Protein AF-A0A940DJ28-F1 (afdb_monomer)

Mean predicted aligned error: 4.19 Å

Radius of gyration: 12.28 Å; Cα contacts (8 Å, |Δi|>4): 32; chains: 1; bounding box: 28×29×25 Å

Foldseek 3Di:
DDPDPDPVVVVVVQLVVVCVVCVVVVNNVVCVLVSQCVSDPDWDDDPDPGSVVSSD

Sequence (56 aa):
MNRFDTKVQYLKYRVLREVARLAWKDKLYDKMLDIPAMIVPGKTPTMRCCVYKERA

Secondary structure (DSSP, 8-state):
--S-SSHHHHHHHHHHHHHHHHHTTT-HHHHGGGHHHHHS-SS--SSSSSHHHHH-

pLDDT: mean 89.05, std 6.64, range [57.59, 96.38]

Organism: NCBI:txid2840953

Solvent-accessible surface area (backbone atoms only — not comparable to full-atom values): 3540 Å² total; 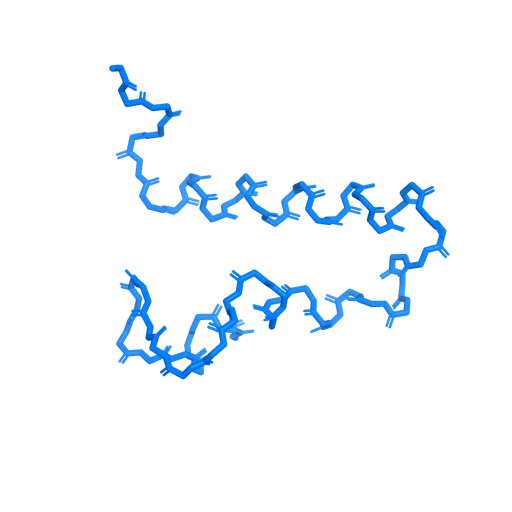per-residue (Å²): 132,82,93,55,97,42,75,64,56,50,48,52,51,54,51,54,52,52,51,52,55,27,48,77,64,77,39,35,84,86,39,56,85,49,46,40,53,68,75,54,63,83,81,72,51,90,84,54,99,36,46,67,71,67,51,105

Structure (mmCIF, N/CA/C/O backbone):
data_AF-A0A940DJ28-F1
#
_entry.id   AF-A0A940DJ28-F1
#
loop_
_atom_site.group_PDB
_atom_site.id
_atom_site.type_symbol
_atom_site.label_atom_id
_atom_site.label_alt_id
_atom_site.label_comp_id
_atom_site.label_asym_id
_atom_site.label_entity_id
_atom_site.label_seq_id
_atom_si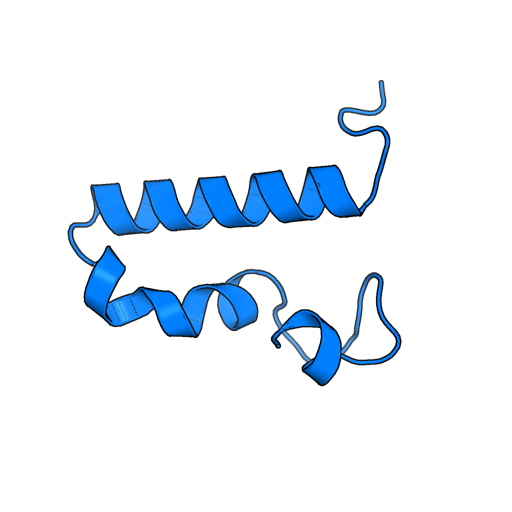te.pdbx_PDB_ins_code
_atom_site.Cartn_x
_atom_site.Cartn_y
_atom_site.Cartn_z
_atom_site.occupancy
_atom_site.B_iso_or_equiv
_atom_site.auth_seq_id
_atom_site.auth_comp_id
_atom_site.auth_asym_id
_atom_site.auth_atom_id
_atom_site.pdbx_PDB_model_num
ATOM 1 N N . MET A 1 1 ? 12.289 16.513 -12.752 1.00 57.59 1 MET A N 1
ATOM 2 C CA . MET A 1 1 ? 12.651 16.277 -11.338 1.00 57.59 1 MET A CA 1
ATOM 3 C C . MET A 1 1 ? 12.158 14.893 -10.941 1.00 57.59 1 MET A C 1
ATOM 5 O O . MET A 1 1 ? 10.948 14.681 -10.931 1.00 57.59 1 MET A O 1
ATOM 9 N N . ASN A 1 2 ? 13.058 13.937 -10.700 1.00 71.81 2 ASN A N 1
ATOM 10 C CA . ASN A 1 2 ? 12.659 12.621 -10.193 1.00 71.81 2 ASN A CA 1
ATOM 11 C C . ASN A 1 2 ? 12.170 12.784 -8.752 1.00 71.81 2 ASN A C 1
ATOM 13 O O . ASN A 1 2 ? 12.891 13.313 -7.916 1.00 71.81 2 ASN A O 1
ATOM 17 N N . ARG A 1 3 ? 10.922 12.383 -8.477 1.00 82.50 3 ARG A N 1
ATOM 18 C CA . ARG A 1 3 ? 10.330 12.463 -7.126 1.00 82.50 3 ARG A CA 1
ATOM 19 C C . ARG A 1 3 ? 10.805 11.341 -6.196 1.00 82.50 3 ARG A C 1
ATOM 21 O O . ARG A 1 3 ? 10.584 11.427 -4.996 1.00 82.50 3 ARG A O 1
ATOM 28 N N . PHE A 1 4 ? 11.402 10.292 -6.759 1.00 89.06 4 PHE A N 1
ATOM 29 C CA . PHE A 1 4 ? 11.911 9.125 -6.047 1.00 89.06 4 PHE A CA 1
ATOM 30 C C . PHE A 1 4 ? 13.229 8.690 -6.689 1.00 89.06 4 PHE A C 1
ATOM 32 O O . PHE A 1 4 ? 13.313 8.614 -7.916 1.00 89.06 4 PHE A O 1
ATOM 39 N N . ASP A 1 5 ? 14.218 8.371 -5.861 1.00 89.25 5 ASP A N 1
ATOM 40 C CA . ASP A 1 5 ? 15.535 7.882 -6.276 1.00 89.25 5 ASP A CA 1
ATOM 41 C C . ASP A 1 5 ? 15.481 6.403 -6.656 1.00 89.25 5 ASP A C 1
ATOM 43 O O . ASP A 1 5 ? 16.217 5.938 -7.523 1.00 89.25 5 ASP A O 1
ATOM 47 N N . THR A 1 6 ? 14.590 5.641 -6.010 1.00 90.81 6 THR A N 1
ATOM 48 C CA . THR A 1 6 ? 14.457 4.203 -6.252 1.00 90.81 6 THR A CA 1
ATOM 49 C C . THR A 1 6 ? 13.012 3.761 -6.438 1.00 90.81 6 THR A C 1
ATOM 51 O O . THR A 1 6 ? 12.059 4.302 -5.871 1.00 90.81 6 THR A O 1
ATOM 54 N N . LYS A 1 7 ? 12.859 2.668 -7.186 1.00 87.06 7 LYS A N 1
ATOM 55 C CA . LYS A 1 7 ? 11.597 1.936 -7.341 1.00 87.06 7 LYS A CA 1
ATOM 56 C C . LYS A 1 7 ? 11.014 1.466 -5.994 1.00 87.06 7 LYS A C 1
ATOM 58 O O . LYS A 1 7 ? 9.798 1.441 -5.820 1.00 87.06 7 LYS A O 1
ATOM 63 N N . VAL A 1 8 ? 11.871 1.168 -5.012 1.00 88.81 8 VAL A N 1
ATOM 64 C CA . VAL A 1 8 ? 11.460 0.779 -3.651 1.00 88.81 8 VAL A CA 1
ATOM 65 C C . VAL A 1 8 ? 10.843 1.956 -2.892 1.00 88.81 8 VAL A C 1
ATOM 67 O O . VAL A 1 8 ? 9.814 1.783 -2.242 1.00 88.81 8 VAL A O 1
ATOM 70 N N . GLN A 1 9 ? 11.410 3.163 -3.007 1.00 91.94 9 GLN A N 1
ATOM 71 C CA . GLN A 1 9 ? 10.820 4.365 -2.404 1.00 91.94 9 GLN A CA 1
ATOM 72 C C . GLN A 1 9 ? 9.432 4.659 -2.992 1.00 91.94 9 GLN A C 1
ATOM 74 O O . GLN A 1 9 ? 8.494 4.939 -2.244 1.00 91.94 9 GLN A O 1
ATOM 79 N N . TYR A 1 10 ? 9.279 4.523 -4.314 1.00 90.69 10 TYR A N 1
ATOM 80 C CA . TYR A 1 10 ? 7.979 4.663 -4.969 1.00 90.69 10 TYR A CA 1
ATOM 81 C C . TYR A 1 10 ? 6.961 3.637 -4.447 1.00 90.69 10 TYR A C 1
ATOM 83 O O . TYR A 1 10 ? 5.823 3.995 -4.138 1.00 90.69 10 TYR A O 1
ATOM 91 N N . LEU A 1 11 ? 7.370 2.374 -4.277 1.00 90.56 11 LEU A N 1
ATOM 92 C CA . LEU A 1 11 ? 6.512 1.337 -3.702 1.00 90.56 11 LEU A CA 1
ATOM 93 C C . LEU A 1 11 ? 6.095 1.673 -2.266 1.00 90.56 11 LEU A C 1
ATOM 95 O O . LEU A 1 11 ? 4.905 1.627 -1.960 1.00 90.56 11 LEU A O 1
ATOM 99 N N . LYS A 1 12 ? 7.046 2.070 -1.411 1.00 91.75 12 LYS A N 1
ATOM 100 C CA . LYS A 1 12 ? 6.780 2.469 -0.020 1.00 91.75 12 LYS A CA 1
ATOM 101 C C . LYS A 1 12 ? 5.766 3.609 0.044 1.00 91.75 12 LYS A C 1
ATOM 103 O O . LYS A 1 12 ? 4.828 3.550 0.833 1.00 91.75 12 LYS A O 1
ATOM 108 N N . TYR A 1 13 ? 5.915 4.611 -0.820 1.00 94.50 13 TYR A N 1
ATOM 109 C CA . TYR A 1 13 ? 4.957 5.705 -0.930 1.00 94.50 13 TYR A CA 1
ATOM 110 C C . TYR A 1 13 ? 3.549 5.210 -1.295 1.00 94.50 13 TYR A C 1
ATOM 112 O O . TYR A 1 13 ? 2.581 5.603 -0.646 1.00 94.50 13 TYR A O 1
ATOM 120 N N . ARG A 1 14 ? 3.416 4.321 -2.291 1.00 93.25 14 ARG A N 1
ATOM 121 C CA . ARG A 1 14 ? 2.103 3.775 -2.681 1.00 93.25 14 ARG A CA 1
ATOM 122 C C . ARG A 1 14 ? 1.447 2.969 -1.561 1.00 93.25 14 ARG A C 1
ATOM 124 O O . ARG A 1 14 ? 0.246 3.118 -1.355 1.00 93.25 14 ARG A O 1
ATOM 131 N N . VAL A 1 15 ? 2.229 2.179 -0.822 1.00 93.94 15 VAL A N 1
ATOM 132 C CA . VAL A 1 15 ? 1.745 1.427 0.348 1.00 93.94 15 VAL A CA 1
ATOM 133 C C . VAL A 1 15 ? 1.222 2.377 1.417 1.00 93.94 15 VAL A C 1
ATOM 135 O O . VAL A 1 15 ? 0.063 2.272 1.806 1.00 93.94 15 VAL A O 1
ATOM 138 N N . LEU A 1 16 ? 2.033 3.349 1.843 1.00 95.38 16 LEU A N 1
ATOM 139 C CA . LEU A 1 16 ? 1.634 4.305 2.881 1.00 95.38 16 LEU A CA 1
ATOM 140 C C . LEU A 1 16 ? 0.407 5.126 2.468 1.00 95.38 16 LEU A C 1
ATOM 142 O O . LEU A 1 16 ? -0.467 5.384 3.293 1.00 95.38 16 LEU A O 1
ATOM 146 N N . ARG A 1 17 ? 0.307 5.493 1.186 1.00 95.38 17 ARG A N 1
ATOM 147 C CA . ARG A 1 17 ? -0.843 6.222 0.648 1.00 95.38 17 ARG A CA 1
ATOM 148 C C . ARG A 1 17 ? -2.137 5.411 0.730 1.00 95.38 17 ARG A C 1
ATOM 150 O O . ARG A 1 17 ? -3.147 5.961 1.159 1.00 95.38 17 ARG A O 1
ATOM 157 N N . GLU A 1 18 ? -2.133 4.140 0.327 1.00 95.44 18 GLU A N 1
ATOM 158 C CA . GLU A 1 18 ? -3.347 3.312 0.407 1.00 95.44 18 GLU A CA 1
ATOM 159 C C . GLU A 1 18 ? -3.703 2.938 1.846 1.00 95.44 18 GLU A C 1
ATOM 161 O O . GLU A 1 18 ? -4.881 2.973 2.193 1.00 95.44 18 GLU A O 1
ATOM 166 N N . VAL A 1 19 ? -2.714 2.685 2.710 1.00 95.44 19 VAL A N 1
ATOM 167 C CA . VAL A 1 19 ? -2.950 2.493 4.151 1.00 95.44 19 VAL A CA 1
ATOM 168 C C . VAL A 1 19 ? -3.651 3.715 4.740 1.00 95.44 19 VAL A C 1
ATOM 170 O O . VAL A 1 19 ? -4.704 3.569 5.354 1.00 95.44 19 VAL A O 1
ATOM 173 N N . ALA A 1 20 ? -3.132 4.922 4.495 1.00 96.38 20 ALA A N 1
ATOM 174 C CA . ALA A 1 20 ? -3.755 6.155 4.972 1.00 96.38 20 ALA A CA 1
ATOM 175 C C . ALA A 1 20 ? -5.176 6.336 4.412 1.00 96.38 20 ALA A C 1
ATOM 177 O O . ALA A 1 20 ? -6.084 6.730 5.138 1.00 96.38 20 ALA A O 1
ATOM 178 N N . ARG A 1 21 ? -5.398 5.997 3.135 1.00 95.69 21 ARG A N 1
ATOM 179 C CA . ARG A 1 21 ? -6.716 6.097 2.491 1.00 95.69 21 ARG A CA 1
ATOM 180 C C . ARG A 1 21 ? -7.738 5.118 3.068 1.00 95.69 21 ARG A C 1
ATOM 182 O O . ARG A 1 21 ? -8.914 5.462 3.146 1.00 95.69 21 ARG A O 1
ATOM 189 N N . LEU A 1 22 ? -7.318 3.905 3.423 1.00 95.75 22 LEU A N 1
ATOM 190 C CA . LEU A 1 22 ? -8.181 2.896 4.042 1.00 95.75 22 LEU A CA 1
ATOM 191 C C . LEU A 1 22 ? -8.425 3.186 5.523 1.00 95.75 22 LEU A C 1
ATOM 193 O O . LEU A 1 22 ? -9.551 3.012 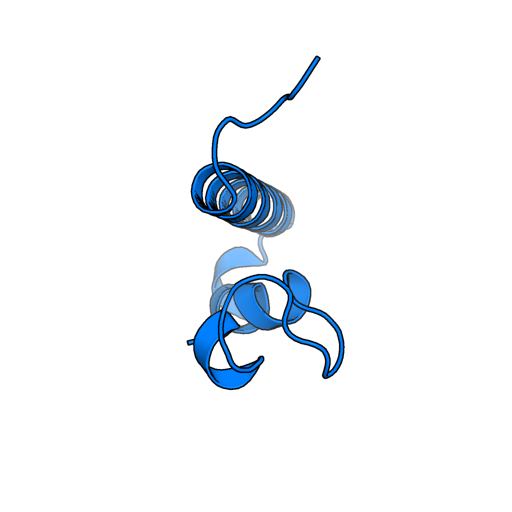5.981 1.00 95.75 22 LEU A O 1
ATOM 197 N N . ALA A 1 23 ? -7.407 3.674 6.235 1.00 95.50 23 ALA A N 1
ATOM 198 C CA . ALA A 1 23 ? -7.532 4.144 7.611 1.00 95.50 23 ALA A CA 1
ATOM 199 C C . ALA A 1 23 ? -8.532 5.302 7.707 1.00 95.50 23 ALA A C 1
ATOM 201 O O . ALA A 1 23 ? -9.439 5.249 8.520 1.00 95.50 23 ALA A O 1
ATOM 202 N N . TRP A 1 24 ? -8.451 6.281 6.798 1.00 96.38 24 TRP A N 1
ATOM 203 C CA . TRP A 1 24 ? -9.412 7.390 6.726 1.00 96.38 24 TRP A CA 1
ATOM 204 C C . TRP A 1 24 ? -10.856 6.941 6.454 1.00 96.38 24 TRP A C 1
ATOM 206 O O . TRP A 1 24 ? -11.805 7.668 6.723 1.00 96.38 24 TRP A O 1
ATOM 216 N N . LYS A 1 25 ? -11.036 5.757 5.864 1.00 95.88 25 LYS A N 1
ATOM 217 C CA . LYS A 1 25 ? -12.350 5.177 5.559 1.00 95.88 25 LYS A CA 1
ATOM 218 C C . LYS A 1 25 ? -12.825 4.185 6.621 1.00 95.88 25 LYS A C 1
ATOM 220 O O . LYS A 1 25 ? -13.799 3.489 6.346 1.00 95.88 25 LYS A O 1
ATOM 225 N N . ASP A 1 26 ? -12.107 4.053 7.738 1.00 94.75 26 ASP A N 1
ATOM 226 C CA . ASP A 1 26 ? -12.342 3.053 8.788 1.00 94.75 26 ASP A CA 1
ATOM 227 C C . ASP A 1 26 ? -12.434 1.605 8.263 1.00 94.75 26 ASP A C 1
ATOM 229 O O . ASP A 1 26 ? -13.118 0.758 8.827 1.00 94.75 26 ASP A O 1
ATOM 233 N N . LYS A 1 27 ? -11.733 1.296 7.160 1.00 94.62 27 LYS A N 1
ATOM 234 C CA . LYS A 1 27 ? -11.739 -0.024 6.483 1.00 94.62 27 LYS A CA 1
ATOM 235 C C . LYS A 1 27 ? -10.358 -0.667 6.408 1.00 94.62 27 LYS A C 1
ATOM 237 O O . LYS A 1 27 ? -10.126 -1.558 5.592 1.00 94.62 27 LYS A O 1
ATOM 242 N N . LEU A 1 28 ? -9.405 -0.182 7.205 1.00 92.31 28 LEU A N 1
ATOM 243 C CA . LEU A 1 28 ? -8.021 -0.646 7.145 1.00 92.31 28 LEU A CA 1
ATOM 244 C C . LEU A 1 28 ? -7.912 -2.140 7.450 1.00 92.31 28 LEU A C 1
ATOM 246 O O . LEU A 1 28 ? -7.333 -2.869 6.652 1.00 92.31 28 LEU A O 1
ATOM 250 N N . TYR A 1 29 ? -8.492 -2.590 8.561 1.00 92.88 29 TYR A N 1
ATOM 251 C CA . TYR A 1 29 ? -8.390 -3.983 8.997 1.00 92.88 29 TYR A CA 1
ATOM 252 C C . TYR A 1 29 ? -9.066 -4.957 8.023 1.00 92.88 29 TYR A C 1
ATOM 254 O O . TYR A 1 29 ? -8.503 -6.009 7.735 1.00 92.88 29 TYR A O 1
ATOM 262 N N . ASP A 1 30 ? -10.190 -4.565 7.421 1.00 92.38 30 ASP A N 1
ATOM 263 C CA . ASP A 1 30 ? -10.909 -5.395 6.444 1.00 92.38 30 ASP A CA 1
ATOM 264 C C . ASP A 1 30 ? -10.155 -5.555 5.120 1.00 92.38 30 ASP A C 1
ATOM 266 O O . ASP A 1 30 ? -10.331 -6.539 4.401 1.00 92.38 30 ASP A O 1
ATOM 270 N N . LYS A 1 31 ? -9.359 -4.546 4.747 1.00 91.44 31 LYS A N 1
ATOM 271 C CA . LYS A 1 31 ? -8.761 -4.420 3.411 1.00 91.44 31 LYS A CA 1
ATOM 272 C C . LYS A 1 31 ? -7.242 -4.454 3.395 1.00 91.44 31 LYS A C 1
ATOM 274 O O . LYS A 1 31 ? -6.657 -4.329 2.322 1.00 91.44 31 LYS A O 1
ATOM 279 N N . MET A 1 32 ? -6.596 -4.675 4.538 1.00 88.62 32 MET A N 1
ATOM 280 C CA . MET A 1 32 ? -5.137 -4.679 4.657 1.00 88.62 32 MET A CA 1
ATOM 281 C C . MET A 1 32 ? -4.477 -5.699 3.718 1.00 88.62 32 MET A C 1
ATOM 283 O O . MET A 1 32 ? -3.491 -5.378 3.056 1.00 88.62 32 MET A O 1
ATOM 287 N N . LEU A 1 33 ? -5.051 -6.901 3.610 1.00 90.00 33 LEU A N 1
ATOM 288 C CA . LEU A 1 33 ? -4.538 -7.973 2.747 1.00 90.00 33 LEU A CA 1
ATOM 289 C C . LEU A 1 33 ? -4.756 -7.702 1.250 1.00 90.00 33 LEU A C 1
ATOM 291 O O . LEU A 1 33 ? -4.030 -8.236 0.417 1.00 90.00 33 LEU A O 1
ATOM 295 N N . ASP A 1 34 ? -5.706 -6.831 0.904 1.00 91.56 34 ASP A N 1
ATOM 296 C CA . ASP A 1 34 ? -5.995 -6.458 -0.482 1.00 91.56 34 ASP A CA 1
ATOM 297 C C . ASP A 1 34 ? -5.038 -5.362 -0.993 1.00 91.56 34 ASP A C 1
ATOM 299 O O . ASP A 1 34 ? -4.943 -5.130 -2.202 1.00 91.56 34 ASP A O 1
ATOM 303 N N . ILE A 1 35 ? -4.303 -4.681 -0.100 1.00 91.38 35 ILE A N 1
ATOM 304 C CA . ILE A 1 35 ? -3.418 -3.553 -0.441 1.00 91.38 35 ILE A CA 1
ATOM 305 C C . ILE A 1 35 ? -2.400 -3.914 -1.540 1.00 91.38 35 ILE A C 1
ATOM 307 O O . ILE A 1 35 ? -2.298 -3.152 -2.509 1.00 91.38 35 ILE A O 1
ATOM 311 N N . PRO A 1 36 ? -1.674 -5.052 -1.490 1.00 90.44 36 PRO A N 1
ATOM 312 C CA . PRO A 1 36 ? -0.718 -5.400 -2.543 1.00 90.44 36 PRO A CA 1
ATOM 313 C C . PRO A 1 36 ? -1.385 -5.591 -3.914 1.00 90.44 36 PRO A C 1
ATOM 315 O O . PRO A 1 36 ? -0.830 -5.189 -4.941 1.00 90.44 36 PRO A O 1
ATOM 318 N N . ALA A 1 37 ? -2.603 -6.141 -3.945 1.00 90.31 37 ALA A N 1
ATOM 319 C CA . ALA A 1 37 ? -3.377 -6.315 -5.171 1.00 90.31 37 ALA A CA 1
ATOM 320 C C . ALA A 1 37 ? -3.908 -4.981 -5.725 1.00 90.31 37 ALA A C 1
ATOM 322 O O . ALA A 1 37 ? -3.926 -4.793 -6.942 1.00 90.31 37 ALA A O 1
ATOM 323 N N . MET A 1 38 ? -4.281 -4.035 -4.855 1.00 90.75 38 MET A N 1
ATOM 324 C CA . MET A 1 38 ? -4.669 -2.676 -5.260 1.00 90.75 38 MET A CA 1
ATOM 325 C C . MET A 1 38 ? -3.489 -1.884 -5.838 1.00 90.75 38 MET A C 1
ATOM 327 O O . MET A 1 38 ? -3.644 -1.135 -6.800 1.00 90.75 38 MET A O 1
ATOM 331 N N . ILE A 1 39 ? -2.300 -2.055 -5.260 1.00 90.56 39 ILE A N 1
ATOM 332 C CA . ILE A 1 39 ? -1.072 -1.368 -5.671 1.00 90.56 39 ILE A CA 1
ATOM 333 C C . ILE A 1 39 ? -0.549 -1.923 -7.001 1.00 90.56 39 ILE A C 1
ATOM 335 O O . ILE A 1 39 ? -0.096 -1.158 -7.855 1.00 90.56 39 ILE A O 1
ATOM 339 N N . VAL A 1 40 ? -0.619 -3.235 -7.215 1.00 89.00 40 VAL A N 1
ATOM 340 C CA . VAL A 1 40 ? -0.187 -3.881 -8.463 1.00 89.00 40 VAL A CA 1
ATOM 341 C C . VAL A 1 40 ? -1.404 -4.475 -9.175 1.00 89.00 40 VAL A C 1
ATOM 343 O O . 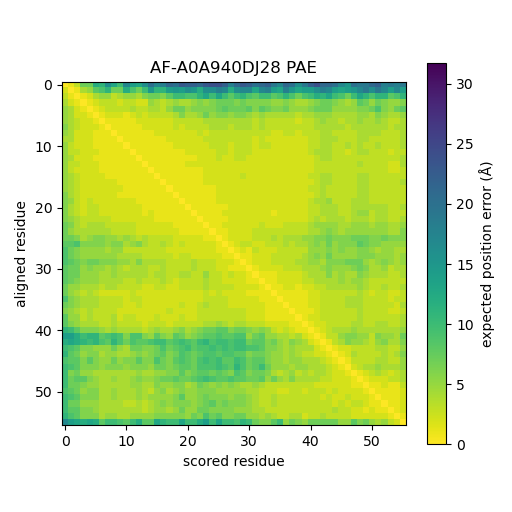VAL A 1 40 ? -1.651 -5.680 -9.051 1.00 89.00 40 VAL A O 1
ATOM 346 N N . PRO A 1 41 ? -2.187 -3.667 -9.918 1.00 85.44 41 PRO A N 1
ATOM 347 C CA . PRO A 1 41 ? -3.309 -4.180 -10.692 1.00 85.44 41 PRO A CA 1
ATOM 348 C C . PRO A 1 41 ? -2.821 -4.979 -11.911 1.00 85.44 41 PRO A C 1
ATOM 350 O O . PRO A 1 41 ? -1.797 -4.669 -12.514 1.00 85.44 41 PRO A O 1
ATOM 353 N N . GLY A 1 42 ? -3.582 -6.003 -12.306 1.00 86.00 42 GLY A N 1
ATOM 354 C CA . GLY A 1 42 ? -3.332 -6.762 -13.539 1.00 86.00 42 GLY A CA 1
ATOM 355 C C . GLY A 1 42 ? -2.351 -7.933 -13.401 1.00 86.00 42 GLY A C 1
ATOM 356 O O . GLY A 1 42 ? -2.162 -8.483 -12.317 1.00 86.00 42 GLY A O 1
ATOM 357 N N . LYS A 1 43 ? -1.786 -8.383 -14.528 1.00 82.88 43 LYS A N 1
ATOM 358 C CA . LYS A 1 43 ? -0.897 -9.565 -14.604 1.00 82.88 43 LYS A CA 1
ATOM 359 C C . LYS A 1 43 ? 0.553 -9.223 -14.968 1.00 82.88 43 LYS A C 1
ATOM 361 O O . LYS A 1 43 ? 1.404 -10.107 -14.934 1.00 82.88 43 LYS A O 1
ATOM 366 N N . THR A 1 44 ? 0.837 -7.961 -15.284 1.00 85.00 44 THR A N 1
ATOM 367 C CA . THR A 1 44 ? 2.165 -7.511 -15.713 1.00 85.00 44 THR A CA 1
ATOM 368 C C . THR A 1 44 ? 2.968 -7.013 -14.509 1.00 85.00 44 THR A C 1
ATOM 370 O O . THR A 1 44 ? 2.508 -6.095 -13.829 1.00 85.00 44 THR A O 1
ATOM 373 N N . PRO A 1 45 ? 4.147 -7.589 -14.219 1.00 84.25 45 PRO A N 1
ATOM 374 C CA . PRO A 1 45 ? 5.012 -7.107 -13.146 1.00 84.25 45 PRO A CA 1
ATOM 375 C C . PRO A 1 45 ? 5.720 -5.798 -13.532 1.00 84.25 45 PRO A C 1
ATOM 377 O O . PRO A 1 45 ? 5.971 -5.541 -14.708 1.00 84.25 45 PRO A O 1
ATOM 380 N N . THR A 1 46 ? 6.069 -4.973 -12.543 1.00 82.50 46 THR A N 1
ATOM 381 C CA . THR A 1 46 ? 6.645 -3.626 -12.764 1.00 82.50 46 THR A CA 1
ATOM 382 C 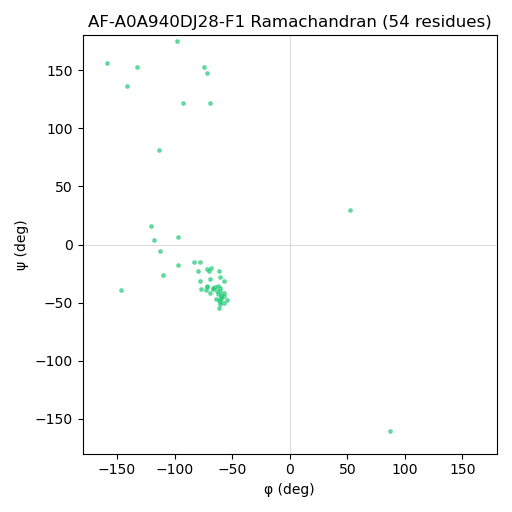C . THR A 1 46 ? 8.130 -3.499 -12.388 1.00 82.50 46 THR A C 1
ATOM 384 O O . THR A 1 46 ? 8.861 -2.638 -12.896 1.00 82.50 46 T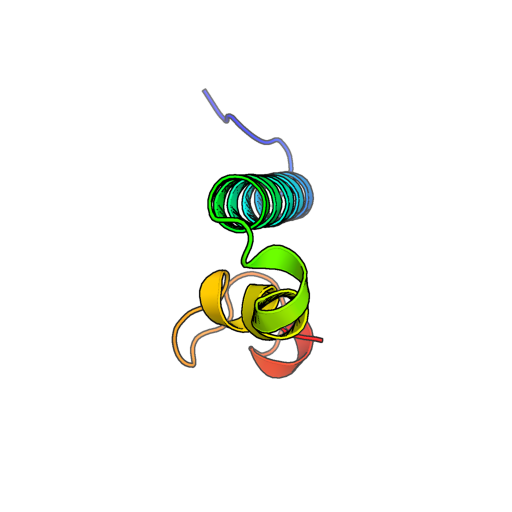HR A O 1
ATOM 387 N N . MET A 1 47 ? 8.595 -4.331 -11.463 1.00 82.81 47 MET A N 1
ATOM 388 C CA . MET A 1 47 ? 9.885 -4.224 -10.780 1.00 82.81 47 MET A CA 1
ATOM 389 C C . MET A 1 47 ? 10.497 -5.593 -10.448 1.00 82.81 47 MET A C 1
ATOM 391 O O . MET A 1 47 ? 11.711 -5.734 -10.560 1.00 82.81 47 MET A O 1
ATOM 395 N N . ARG A 1 4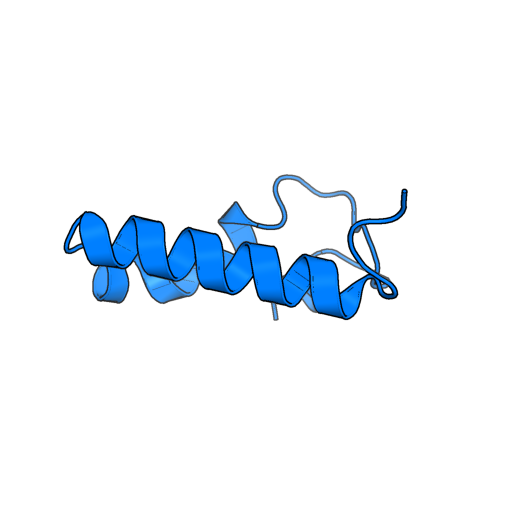8 ? 9.700 -6.585 -10.024 1.00 85.19 48 ARG A N 1
ATOM 396 C CA . ARG A 1 48 ? 10.152 -7.968 -9.761 1.00 85.19 48 ARG A CA 1
ATOM 397 C C . ARG A 1 48 ? 9.854 -8.879 -10.959 1.00 85.19 48 ARG A C 1
ATOM 399 O O . ARG A 1 48 ? 9.214 -8.473 -11.919 1.00 85.19 48 ARG A O 1
ATOM 406 N N . CYS A 1 49 ? 10.303 -10.135 -10.904 1.00 88.25 49 CYS A N 1
ATOM 407 C CA . CYS A 1 49 ? 10.142 -11.086 -12.010 1.00 88.25 49 CYS A CA 1
ATOM 408 C C . CYS A 1 49 ? 8.689 -11.528 -12.273 1.00 88.25 49 CYS A C 1
ATOM 410 O O . CYS A 1 49 ? 8.398 -12.025 -13.356 1.00 88.25 49 CYS A O 1
ATOM 412 N N . CYS A 1 50 ? 7.778 -11.378 -11.305 1.00 88.44 50 CYS A N 1
ATOM 413 C CA . CYS A 1 50 ? 6.373 -11.750 -11.463 1.00 88.44 50 CYS A CA 1
ATOM 414 C C . CYS A 1 50 ? 5.466 -11.026 -10.459 1.00 88.44 50 CYS A C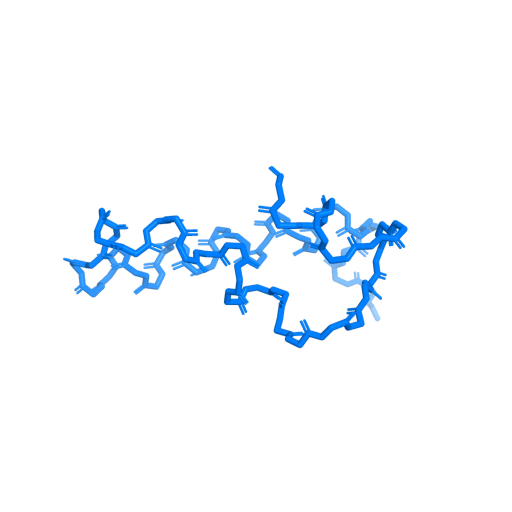 1
ATOM 416 O O . CYS A 1 50 ? 5.901 -10.645 -9.370 1.00 88.44 50 CYS A O 1
ATOM 418 N N . VAL A 1 51 ? 4.178 -10.898 -10.802 1.00 88.69 51 VAL A N 1
ATOM 419 C CA . VAL A 1 51 ? 3.159 -10.272 -9.936 1.00 88.69 51 VAL A CA 1
ATOM 420 C C . VAL A 1 51 ? 2.987 -10.992 -8.604 1.00 88.69 51 VAL A C 1
ATOM 422 O O . VAL A 1 51 ? 2.664 -10.355 -7.610 1.00 88.69 51 VAL A O 1
ATOM 425 N N . TYR A 1 52 ? 3.252 -12.301 -8.562 1.00 85.44 52 TYR A N 1
ATOM 426 C CA . TYR A 1 52 ? 3.231 -13.070 -7.320 1.00 85.44 52 TYR A CA 1
ATOM 427 C C . TYR A 1 52 ? 4.261 -12.526 -6.329 1.00 85.44 52 TYR A C 1
ATOM 429 O O . TYR A 1 52 ? 3.914 -12.193 -5.203 1.00 85.44 52 TYR A O 1
ATOM 437 N N . LYS A 1 53 ? 5.507 -12.322 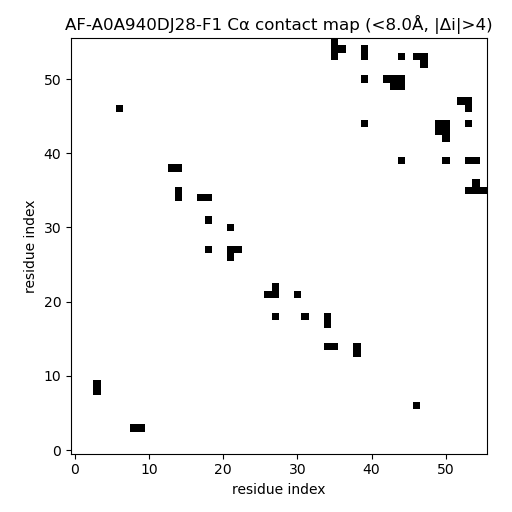-6.776 1.00 85.62 53 LYS A N 1
ATOM 438 C CA . LYS A 1 53 ? 6.542 -11.738 -5.923 1.00 85.62 53 LYS A CA 1
ATOM 439 C C . LYS A 1 53 ? 6.305 -10.262 -5.623 1.00 85.62 53 LYS A C 1
ATOM 441 O O . LYS A 1 53 ? 6.879 -9.784 -4.664 1.00 85.62 53 LYS A O 1
ATOM 446 N N . GLU A 1 54 ? 5.551 -9.508 -6.417 1.00 85.94 54 GLU A N 1
ATOM 447 C CA . GLU A 1 54 ? 5.233 -8.108 -6.073 1.00 85.94 54 GLU A CA 1
ATOM 448 C C . GLU A 1 54 ? 4.102 -7.972 -5.052 1.00 85.94 54 GLU A C 1
ATOM 450 O O . GLU A 1 54 ? 4.018 -6.940 -4.390 1.00 85.94 54 GLU A O 1
ATOM 455 N N . ARG A 1 55 ? 3.242 -8.991 -4.941 1.00 84.56 55 ARG A N 1
ATOM 456 C CA . ARG A 1 55 ? 2.101 -9.022 -4.017 1.00 84.56 55 ARG A CA 1
ATOM 457 C C . ARG A 1 55 ? 2.383 -9.762 -2.706 1.00 84.56 55 ARG A C 1
ATOM 459 O O . ARG A 1 55 ? 1.611 -9.584 -1.770 1.00 84.56 55 ARG A O 1
ATOM 466 N N . ALA A 1 56 ? 3.437 -10.578 -2.677 1.00 74.31 56 ALA A N 1
ATOM 467 C CA . ALA A 1 56 ? 3.959 -11.278 -1.503 1.00 74.31 56 ALA A CA 1
ATOM 468 C C . ALA A 1 56 ? 4.980 -10.418 -0.747 1.00 74.31 56 ALA A C 1
ATOM 470 O O . ALA A 1 56 ? 4.872 -10.365 0.494 1.00 74.31 56 ALA A O 1
#